Protein AF-A0A7Y3BFZ6-F1 (afdb_monomer)

Mean predicted aligned error: 4.02 Å

pLDDT: mean 92.1, std 8.97, range [53.25, 98.12]

Sequence (54 aa):
MTSLFETLRDRAQKRARYNETVAELSATTLDTRLDLDIYKDDIPRIAYKAVYGA

Radius of gyration: 14.1 Å; Cα contacts (8 Å, |Δi|>4): 21; chains: 1; bounding box: 35×18×34 Å

Solvent-accessible surface area (backbone atoms only — not comparable to full-atom values): 3134 Å² total; per-residue (Å²): 131,63,65,62,60,51,52,51,49,52,52,51,51,47,50,51,52,31,54,51,44,36,51,52,62,66,69,49,54,71,66,64,26,60,78,68,72,52,52,80,86,45,38,62,58,54,26,45,35,74,64,71,64,113

Secondary structure (DSSP, 8-state):
--HHHHHHHHHHHHHHHHHHHHHHHHHS-HHHHHHTT--GGGHHHHHHHHHH--

Foldseek 3Di:
DVVVVVVVVLVVVLVVQLVVQLVVLQPDDPVVCVVVVHDNVCSSVVSCCVRVVD

Structure (mmCIF, N/CA/C/O backbone):
data_AF-A0A7Y3BFZ6-F1
#
_entry.id   AF-A0A7Y3BFZ6-F1
#
loop_
_atom_site.group_PDB
_atom_site.id
_atom_site.type_symbol
_atom_site.label_atom_id
_atom_site.label_alt_id
_atom_site.label_comp_id
_atom_site.label_asym_id
_atom_site.label_entity_id
_atom_site.label_seq_id
_atom_site.pdbx_PDB_ins_code
_atom_site.Cartn_x
_atom_site.Cartn_y
_atom_site.Cartn_z
_atom_site.occupancy
_atom_sit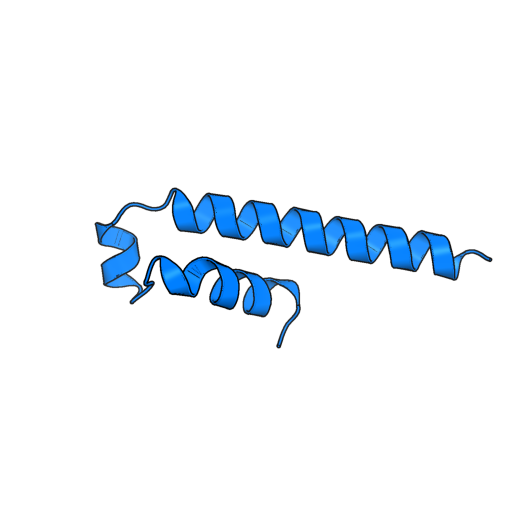e.B_iso_or_equiv
_atom_site.auth_seq_id
_atom_site.auth_comp_id
_atom_site.auth_asym_id
_atom_site.auth_atom_id
_atom_site.pdbx_PDB_model_num
ATOM 1 N N . MET A 1 1 ? -19.662 6.872 24.362 1.00 53.25 1 MET A N 1
ATOM 2 C CA . MET A 1 1 ? -18.927 7.959 23.666 1.00 53.25 1 MET A CA 1
ATOM 3 C C . MET A 1 1 ? -17.429 7.674 23.484 1.00 53.25 1 MET A C 1
ATOM 5 O O . MET A 1 1 ? -16.740 8.507 22.918 1.00 53.25 1 MET A O 1
ATOM 9 N N . THR A 1 2 ? -16.916 6.505 23.880 1.00 61.88 2 THR A N 1
ATOM 10 C CA . THR A 1 2 ? -15.537 6.050 23.606 1.00 61.88 2 THR A CA 1
ATOM 11 C C . THR A 1 2 ? -15.345 5.533 22.173 1.00 61.88 2 THR A C 1
ATOM 13 O O . THR A 1 2 ? -14.324 5.825 21.556 1.00 61.88 2 THR A O 1
ATOM 16 N N . SER A 1 3 ? -16.366 4.897 21.583 1.00 75.81 3 SER A N 1
ATOM 17 C CA . SER A 1 3 ? -16.201 4.203 20.296 1.00 75.81 3 SER A CA 1
ATOM 18 C C . SER A 1 3 ? -15.887 5.106 19.099 1.00 75.81 3 SER A C 1
ATOM 20 O O . SER A 1 3 ? -15.230 4.655 18.165 1.00 75.81 3 SER A O 1
ATOM 22 N N . LEU A 1 4 ? -16.310 6.379 19.095 1.00 82.06 4 LEU A N 1
ATOM 23 C CA . LEU A 1 4 ? -16.017 7.284 17.976 1.00 82.06 4 LEU A CA 1
ATOM 24 C C . LEU A 1 4 ? -14.532 7.667 17.947 1.00 82.06 4 LEU A C 1
ATOM 26 O O . LEU A 1 4 ? -13.907 7.602 16.893 1.00 82.06 4 LEU A O 1
ATOM 30 N N . PHE A 1 5 ? -13.958 8.023 19.099 1.00 86.50 5 PHE A N 1
ATOM 31 C CA . PHE A 1 5 ? -12.535 8.355 19.205 1.00 86.50 5 PHE A CA 1
ATOM 32 C C . PHE A 1 5 ? -11.646 7.141 18.929 1.00 86.50 5 PHE A C 1
ATOM 34 O O . PHE A 1 5 ? -10.630 7.279 18.252 1.00 86.50 5 PHE A O 1
ATOM 41 N N . GLU A 1 6 ? -12.051 5.960 19.395 1.00 86.62 6 GLU A N 1
ATOM 42 C CA . GLU A 1 6 ? -11.379 4.691 19.092 1.00 86.62 6 GLU A CA 1
ATOM 43 C C . GLU A 1 6 ? -11.424 4.396 17.587 1.00 86.62 6 GLU A C 1
ATOM 45 O O . GLU A 1 6 ? -10.384 4.206 16.965 1.00 86.62 6 GLU A O 1
ATOM 50 N N . THR A 1 7 ? -12.597 4.517 16.958 1.00 88.31 7 THR A N 1
ATOM 51 C CA . THR A 1 7 ? -12.750 4.314 15.508 1.00 88.31 7 THR A CA 1
ATOM 52 C C . THR A 1 7 ? -11.908 5.302 14.697 1.00 88.31 7 THR A C 1
ATOM 54 O O . THR A 1 7 ? -11.290 4.930 13.698 1.00 88.31 7 THR A O 1
ATOM 57 N N . LEU A 1 8 ? -11.868 6.577 15.098 1.00 91.81 8 LEU A N 1
ATOM 58 C CA . LEU A 1 8 ? -11.049 7.591 14.431 1.00 91.81 8 LEU A CA 1
ATOM 59 C C . LEU A 1 8 ? -9.554 7.301 14.591 1.00 91.81 8 LEU A C 1
ATOM 61 O O . LEU A 1 8 ? -8.811 7.407 13.613 1.00 91.81 8 LEU A O 1
ATOM 65 N N . ARG A 1 9 ? -9.121 6.895 15.790 1.00 93.81 9 ARG A N 1
ATOM 66 C CA . ARG A 1 9 ? -7.739 6.485 16.059 1.00 93.81 9 ARG A CA 1
ATOM 67 C C . ARG A 1 9 ? -7.343 5.297 15.188 1.00 93.81 9 ARG A C 1
ATOM 69 O O . ARG A 1 9 ? -6.309 5.366 14.529 1.00 93.81 9 ARG A O 1
ATOM 76 N N . ASP A 1 10 ? -8.170 4.262 15.123 1.00 92.81 10 ASP A N 1
ATOM 77 C CA . ASP A 1 10 ? -7.881 3.058 14.339 1.00 92.81 10 ASP A CA 1
ATOM 78 C C . ASP A 1 10 ? -7.779 3.372 12.844 1.00 92.81 10 ASP A C 1
ATOM 80 O O . ASP A 1 10 ? -6.878 2.897 12.148 1.00 92.81 10 ASP A O 1
ATOM 84 N N . ARG A 1 11 ? -8.667 4.234 12.334 1.00 93.75 11 ARG A N 1
ATOM 85 C CA . ARG A 1 11 ? -8.616 4.699 10.939 1.00 93.75 11 ARG A CA 1
ATOM 86 C C . ARG A 1 11 ? -7.357 5.515 10.661 1.00 93.75 11 ARG A C 1
ATOM 88 O O . ARG A 1 11 ? -6.736 5.316 9.619 1.00 93.75 11 ARG A O 1
ATOM 95 N N . ALA A 1 12 ? -6.965 6.398 11.578 1.00 96.12 12 ALA A N 1
ATOM 96 C CA . ALA A 1 12 ? -5.737 7.175 11.452 1.00 96.12 12 ALA A CA 1
ATOM 97 C C . ALA A 1 12 ? -4.496 6.269 11.453 1.00 96.12 12 ALA A C 1
ATOM 99 O O . ALA A 1 12 ? -3.624 6.430 10.602 1.00 96.12 12 ALA A O 1
ATOM 100 N N . GLN A 1 13 ? -4.451 5.266 12.333 1.00 96.25 13 GLN A N 1
ATOM 101 C CA . GLN A 1 13 ? -3.363 4.287 12.383 1.00 96.25 13 GLN A CA 1
ATOM 102 C C . GLN A 1 13 ? -3.273 3.460 11.099 1.00 96.25 13 GLN A C 1
ATOM 104 O O . GLN A 1 13 ? -2.187 3.312 10.541 1.00 96.25 13 GLN A O 1
ATOM 109 N N . LYS A 1 14 ? -4.403 2.967 10.575 1.00 95.88 14 LYS A N 1
ATOM 110 C CA . LYS A 1 14 ? -4.421 2.271 9.278 1.00 95.88 14 LYS A CA 1
ATOM 111 C C . LYS A 1 14 ? -3.957 3.183 8.144 1.00 95.88 14 LYS A C 1
ATOM 113 O O . LYS A 1 14 ? -3.204 2.752 7.276 1.00 95.88 14 LYS A O 1
ATOM 118 N N . ARG A 1 15 ? -4.349 4.460 8.150 1.00 97.12 15 ARG A N 1
ATOM 119 C CA . ARG A 1 15 ? -3.904 5.413 7.126 1.00 97.12 15 ARG A CA 1
ATOM 120 C C . ARG A 1 15 ? -2.401 5.680 7.195 1.00 97.12 15 ARG A C 1
ATOM 122 O O . ARG A 1 15 ? -1.774 5.734 6.140 1.00 97.12 15 ARG A O 1
ATOM 129 N N . ALA A 1 16 ? -1.842 5.814 8.396 1.00 97.94 16 ALA A N 1
ATOM 130 C CA . ALA A 1 16 ? -0.404 5.966 8.596 1.00 97.94 16 ALA A CA 1
ATOM 131 C C . ALA A 1 16 ? 0.359 4.752 8.049 1.00 97.94 1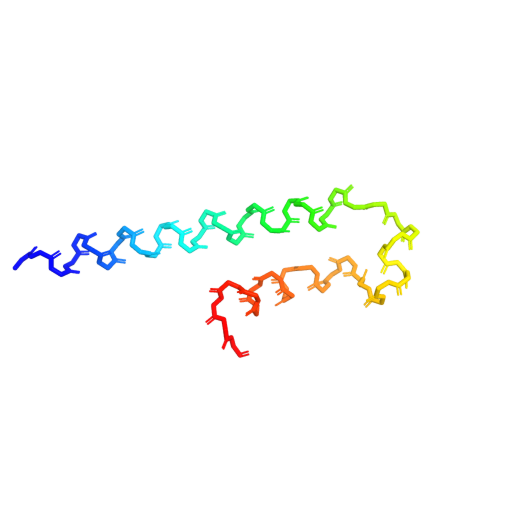6 ALA A C 1
ATOM 133 O O . ALA A 1 16 ? 1.186 4.918 7.156 1.00 97.94 16 ALA A O 1
ATOM 134 N N . ARG A 1 17 ? -0.036 3.537 8.456 1.00 97.62 17 ARG A N 1
ATOM 135 C CA . ARG A 1 17 ? 0.567 2.285 7.968 1.00 97.62 17 ARG A CA 1
ATOM 136 C C . ARG A 1 17 ? 0.501 2.153 6.451 1.00 97.62 17 ARG A C 1
ATOM 138 O O . ARG A 1 17 ? 1.482 1.796 5.824 1.00 97.62 17 ARG A O 1
ATOM 145 N N . TYR A 1 18 ? -0.638 2.488 5.843 1.00 98.00 18 TYR A N 1
ATOM 146 C CA . TYR A 1 18 ? -0.765 2.479 4.384 1.00 98.00 18 TYR A CA 1
ATOM 147 C C . TYR A 1 18 ? 0.252 3.407 3.711 1.00 98.00 18 TYR A C 1
ATOM 149 O O . TYR A 1 18 ? 0.889 3.013 2.737 1.00 98.00 18 TYR A O 1
ATOM 157 N N . ASN A 1 19 ? 0.403 4.636 4.213 1.00 98.12 19 ASN A N 1
ATOM 158 C CA . ASN A 1 19 ? 1.342 5.594 3.637 1.00 98.12 19 ASN A CA 1
ATOM 159 C C . ASN A 1 19 ? 2.793 5.119 3.803 1.00 9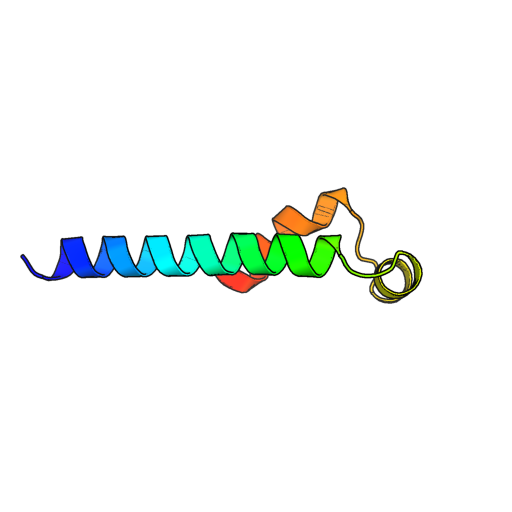8.12 19 ASN A C 1
ATOM 161 O O . ASN A 1 19 ? 3.565 5.240 2.858 1.00 98.12 19 ASN A O 1
ATOM 165 N N . GLU A 1 20 ? 3.136 4.556 4.966 1.00 97.88 20 GLU A N 1
ATOM 166 C CA . GLU A 1 20 ? 4.446 3.950 5.237 1.00 97.88 20 GLU A CA 1
ATOM 167 C C . GLU A 1 20 ? 4.734 2.809 4.253 1.00 97.88 20 GLU A C 1
ATOM 169 O O . GLU A 1 20 ? 5.740 2.853 3.549 1.00 97.88 20 GLU A O 1
ATOM 174 N N . THR A 1 21 ? 3.803 1.862 4.092 1.00 96.81 21 THR A N 1
ATOM 175 C CA . THR A 1 21 ? 3.952 0.740 3.153 1.00 96.81 21 THR A CA 1
ATOM 176 C C . THR A 1 21 ? 4.119 1.210 1.706 1.00 96.81 21 THR A C 1
ATOM 178 O O . THR A 1 21 ? 4.952 0.678 0.977 1.00 96.81 21 THR A O 1
ATOM 181 N N . VAL A 1 22 ? 3.367 2.226 1.265 1.00 97.75 22 VAL A N 1
ATOM 182 C CA . VAL A 1 22 ? 3.552 2.800 -0.080 1.00 97.75 22 VAL A CA 1
ATOM 183 C C . VAL A 1 22 ? 4.945 3.409 -0.230 1.00 97.75 22 VAL A C 1
ATOM 185 O O . VAL A 1 22 ? 5.572 3.219 -1.273 1.00 97.75 22 VAL A O 1
ATOM 188 N N . ALA A 1 23 ? 5.431 4.131 0.782 1.00 97.56 23 AL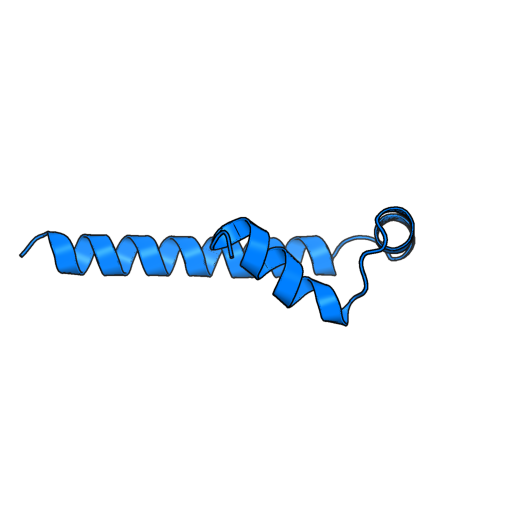A A N 1
ATOM 189 C CA . ALA A 1 23 ? 6.754 4.749 0.754 1.00 97.56 23 ALA A CA 1
ATOM 190 C C . ALA A 1 23 ? 7.867 3.694 0.684 1.00 97.56 23 ALA A C 1
ATOM 192 O O . ALA A 1 23 ? 8.749 3.805 -0.164 1.00 97.56 23 ALA A O 1
ATOM 193 N N . GLU A 1 24 ? 7.792 2.650 1.510 1.00 95.75 24 GLU A N 1
ATOM 194 C CA . GLU A 1 24 ? 8.761 1.548 1.536 1.00 95.75 24 GLU A CA 1
ATOM 195 C C . GLU A 1 24 ? 8.805 0.787 0.205 1.00 95.75 24 GLU A C 1
ATOM 197 O O . GLU A 1 24 ? 9.871 0.627 -0.396 1.00 95.75 24 GLU A O 1
ATOM 202 N N . LEU A 1 25 ? 7.642 0.389 -0.318 1.00 95.19 25 LEU A N 1
AT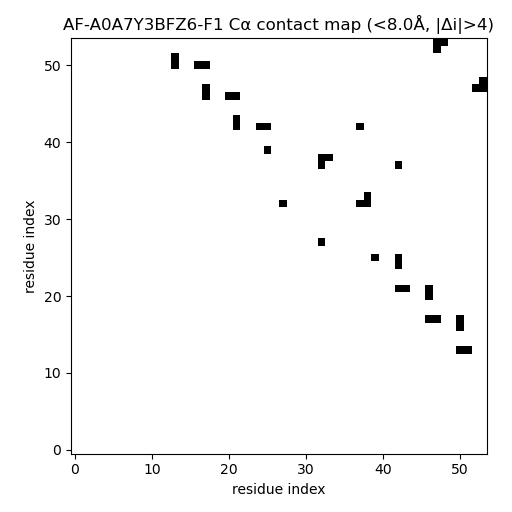OM 203 C CA . LEU A 1 25 ? 7.554 -0.298 -1.610 1.00 95.19 25 LEU A CA 1
ATOM 204 C C . LEU A 1 25 ? 8.042 0.591 -2.763 1.00 95.19 25 LEU A C 1
ATOM 206 O O . LEU A 1 25 ? 8.663 0.106 -3.707 1.00 95.19 25 LEU A O 1
ATOM 210 N N . SER A 1 26 ? 7.800 1.902 -2.686 1.00 94.50 26 SER A N 1
ATOM 211 C CA . SER A 1 26 ? 8.272 2.860 -3.695 1.00 94.50 26 SER A CA 1
ATOM 212 C C . SER A 1 26 ? 9.777 3.115 -3.621 1.00 94.50 26 SER A C 1
ATOM 214 O O . SER A 1 26 ? 10.382 3.414 -4.648 1.00 94.50 26 SER A O 1
ATOM 216 N N . ALA A 1 27 ? 10.368 3.010 -2.429 1.00 95.75 27 ALA A N 1
ATOM 217 C CA . ALA A 1 27 ? 11.802 3.168 -2.194 1.00 95.75 27 ALA A CA 1
ATOM 218 C C . ALA A 1 27 ? 12.610 1.898 -2.512 1.00 95.75 27 ALA A C 1
ATOM 220 O O . ALA A 1 27 ? 13.836 1.956 -2.605 1.00 95.75 27 ALA A O 1
ATOM 221 N N . THR A 1 28 ? 11.937 0.759 -2.690 1.00 93.81 28 THR A N 1
ATOM 222 C CA . THR A 1 28 ? 12.569 -0.507 -3.075 1.00 93.81 28 THR A CA 1
ATOM 223 C C . THR A 1 28 ? 13.224 -0.384 -4.455 1.00 93.81 28 THR A C 1
ATOM 225 O O . THR A 1 28 ? 12.700 0.284 -5.353 1.00 93.81 28 THR A O 1
ATOM 228 N N . THR A 1 29 ? 14.378 -1.031 -4.637 1.00 95.12 29 THR A N 1
ATOM 229 C CA . THR A 1 29 ? 15.108 -1.007 -5.911 1.00 95.12 29 THR A CA 1
ATOM 230 C C . THR A 1 29 ? 14.262 -1.602 -7.037 1.00 95.12 29 THR A C 1
ATOM 232 O O . THR A 1 29 ? 13.390 -2.446 -6.819 1.00 95.12 29 THR A O 1
ATOM 235 N N . LEU A 1 30 ? 14.519 -1.152 -8.270 1.00 92.69 30 LEU A N 1
ATOM 236 C CA . LEU A 1 30 ? 13.822 -1.684 -9.442 1.00 92.69 30 LEU A CA 1
ATOM 237 C C . LEU A 1 30 ? 14.030 -3.197 -9.577 1.00 92.69 30 LEU A C 1
ATOM 239 O O . LEU A 1 30 ? 13.075 -3.901 -9.867 1.00 92.69 30 LEU A O 1
ATOM 243 N N . ASP A 1 31 ? 15.248 -3.668 -9.322 1.00 95.44 31 ASP A N 1
ATOM 244 C CA . ASP A 1 31 ? 15.633 -5.079 -9.390 1.00 95.44 31 ASP A CA 1
ATOM 245 C C . ASP A 1 31 ? 14.775 -5.949 -8.459 1.00 95.44 31 ASP A C 1
ATOM 247 O O . ASP A 1 31 ? 14.014 -6.791 -8.922 1.00 95.44 31 ASP A O 1
ATOM 251 N N . THR A 1 32 ? 14.739 -5.621 -7.162 1.00 94.50 32 THR A N 1
ATOM 252 C CA . THR A 1 32 ? 13.899 -6.326 -6.181 1.00 94.50 32 THR A CA 1
ATOM 253 C C . THR A 1 32 ? 12.413 -6.250 -6.524 1.00 94.50 32 THR A C 1
ATOM 255 O O . THR A 1 32 ? 11.661 -7.193 -6.289 1.00 94.50 32 THR A O 1
ATOM 258 N N . ARG A 1 33 ? 11.954 -5.129 -7.087 1.00 93.62 33 ARG A N 1
ATOM 259 C CA . ARG A 1 33 ? 10.568 -5.013 -7.539 1.00 93.62 33 ARG A CA 1
ATOM 260 C C . ARG A 1 33 ? 10.261 -5.926 -8.721 1.00 93.62 33 ARG A C 1
ATOM 262 O O . ARG A 1 33 ? 9.166 -6.466 -8.756 1.00 93.62 33 ARG A O 1
ATOM 269 N N . LEU A 1 34 ? 11.182 -6.093 -9.665 1.00 92.38 34 LEU A N 1
ATOM 270 C CA . LEU A 1 34 ? 11.007 -7.017 -10.785 1.00 92.38 34 LEU A CA 1
ATOM 271 C C . LEU A 1 34 ? 11.035 -8.472 -10.308 1.00 92.38 34 LEU A C 1
ATOM 273 O O . LEU A 1 34 ? 10.180 -9.247 -10.726 1.00 92.38 34 LEU A O 1
ATOM 277 N N . ASP A 1 35 ? 11.925 -8.810 -9.373 1.00 95.50 35 ASP A N 1
ATOM 278 C CA . ASP A 1 35 ? 11.998 -10.150 -8.773 1.00 95.50 35 ASP A CA 1
ATOM 279 C C . ASP A 1 35 ? 10.695 -10.558 -8.072 1.00 95.50 35 ASP A C 1
ATOM 281 O O . ASP A 1 35 ? 10.295 -11.72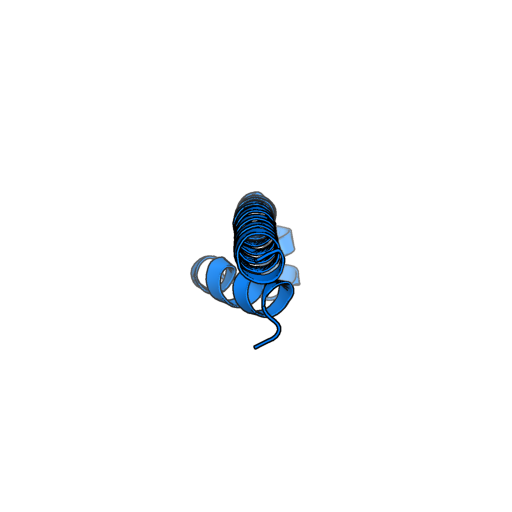2 -8.099 1.00 95.50 35 ASP A O 1
ATOM 285 N N . LEU A 1 36 ? 10.022 -9.595 -7.440 1.00 91.69 36 LEU A N 1
ATOM 286 C CA . LEU A 1 36 ? 8.756 -9.801 -6.736 1.00 91.69 36 LEU A CA 1
ATOM 287 C C . LEU A 1 36 ? 7.515 -9.594 -7.624 1.00 91.69 36 LEU A C 1
ATOM 289 O O . LEU A 1 36 ? 6.399 -9.656 -7.108 1.00 91.69 36 LEU A O 1
ATOM 293 N N . ASP A 1 37 ? 7.693 -9.320 -8.922 1.00 92.44 37 ASP A N 1
ATOM 294 C CA . ASP A 1 37 ? 6.622 -8.959 -9.867 1.00 92.44 37 ASP A CA 1
ATOM 295 C C . ASP A 1 37 ? 5.761 -7.765 -9.379 1.00 92.44 37 ASP A C 1
ATOM 297 O O . ASP A 1 37 ? 4.536 -7.724 -9.498 1.00 92.44 37 ASP A O 1
ATOM 301 N N . ILE A 1 38 ? 6.417 -6.763 -8.778 1.00 93.06 38 ILE A N 1
ATOM 302 C CA . ILE A 1 38 ? 5.811 -5.535 -8.244 1.00 93.06 38 ILE A CA 1
ATOM 303 C C . ILE A 1 38 ? 5.982 -4.373 -9.231 1.00 93.06 38 ILE A C 1
ATOM 305 O O . ILE A 1 38 ? 6.991 -3.646 -9.265 1.00 93.06 38 ILE A O 1
ATOM 309 N N . TYR A 1 39 ? 4.917 -4.107 -9.984 1.00 93.81 39 TYR A N 1
ATOM 310 C CA . TYR A 1 39 ? 4.807 -2.915 -10.823 1.00 93.81 39 TYR A CA 1
ATOM 311 C C . TYR A 1 39 ? 4.587 -1.657 -9.979 1.00 93.81 39 TYR A C 1
ATOM 313 O O . TYR A 1 39 ? 3.915 -1.674 -8.949 1.00 93.81 39 TYR A O 1
ATOM 321 N N . LYS A 1 40 ? 5.149 -0.525 -10.425 1.00 91.69 40 LYS A N 1
ATOM 322 C CA . LYS A 1 40 ? 5.097 0.743 -9.671 1.00 91.69 40 LYS A CA 1
ATOM 323 C C . LYS A 1 40 ? 3.654 1.183 -9.434 1.00 91.69 40 LYS A C 1
ATOM 325 O O . LYS A 1 40 ? 3.315 1.631 -8.344 1.00 91.69 40 LYS A O 1
ATOM 330 N N . ASP A 1 41 ? 2.823 1.006 -10.452 1.00 93.69 41 ASP A N 1
ATOM 331 C CA . ASP A 1 41 ? 1.422 1.417 -10.440 1.00 93.69 41 ASP A CA 1
ATOM 332 C C . ASP A 1 41 ? 0.555 0.503 -9.559 1.00 93.69 41 ASP A C 1
ATOM 334 O O . ASP A 1 41 ? -0.518 0.905 -9.115 1.00 93.69 41 ASP A O 1
ATOM 338 N N . ASP A 1 42 ? 1.051 -0.693 -9.226 1.00 95.19 42 ASP A N 1
ATOM 339 C CA . ASP A 1 42 ? 0.389 -1.639 -8.330 1.00 95.19 42 ASP A CA 1
ATOM 340 C C . ASP A 1 42 ? 0.712 -1.415 -6.853 1.00 95.19 42 ASP A C 1
ATOM 342 O O . ASP A 1 42 ? -0.019 -1.904 -5.988 1.00 95.19 42 ASP A O 1
ATOM 346 N N . ILE A 1 43 ? 1.758 -0.647 -6.533 1.00 96.50 43 ILE A N 1
ATOM 347 C CA . ILE A 1 43 ? 2.174 -0.374 -5.150 1.00 96.50 43 ILE A CA 1
ATOM 348 C C . ILE A 1 43 ? 1.004 0.119 -4.276 1.00 96.50 43 ILE A C 1
ATOM 350 O O . ILE A 1 43 ? 0.809 -0.4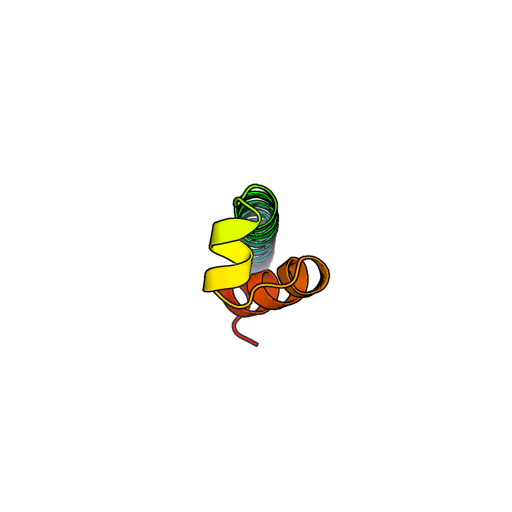44 -3.195 1.00 96.50 43 ILE A O 1
ATOM 354 N N . PRO A 1 44 ? 0.171 1.094 -4.707 1.00 96.81 44 PRO A N 1
ATOM 355 C CA . PRO A 1 44 ? -0.985 1.529 -3.921 1.00 96.81 44 PRO A CA 1
ATOM 356 C C . PRO A 1 44 ? -1.979 0.395 -3.646 1.00 96.81 44 PRO A C 1
ATOM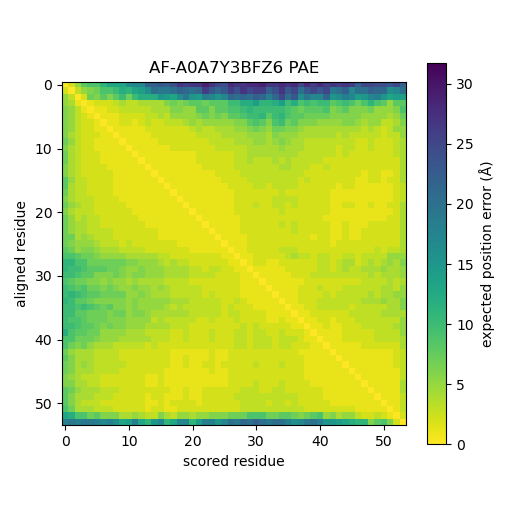 358 O O . PRO A 1 44 ? -2.500 0.275 -2.538 1.00 96.81 44 PRO A O 1
ATOM 361 N N . ARG A 1 45 ? -2.224 -0.467 -4.637 1.00 96.69 45 ARG A N 1
ATOM 362 C CA . ARG A 1 45 ? -3.156 -1.597 -4.537 1.00 96.69 45 ARG A CA 1
ATOM 363 C C . ARG A 1 45 ? -2.632 -2.672 -3.584 1.00 96.69 45 ARG A C 1
ATOM 365 O O . ARG A 1 45 ? -3.386 -3.160 -2.743 1.00 96.69 45 ARG A O 1
ATOM 372 N N . ILE A 1 46 ? -1.347 -3.007 -3.680 1.00 95.62 46 ILE A N 1
ATOM 373 C CA . ILE A 1 46 ? -0.676 -3.973 -2.800 1.00 95.62 46 ILE A CA 1
ATOM 374 C C . ILE A 1 46 ? -0.678 -3.461 -1.356 1.00 95.62 46 ILE A C 1
ATOM 376 O O . ILE A 1 46 ? -1.114 -4.176 -0.453 1.00 95.62 46 ILE A O 1
ATOM 380 N N . ALA A 1 47 ? -0.282 -2.203 -1.140 1.00 96.56 47 ALA A N 1
ATOM 381 C CA . ALA A 1 47 ? -0.296 -1.576 0.180 1.00 96.56 47 ALA A CA 1
ATOM 382 C C . ALA A 1 47 ? -1.712 -1.522 0.776 1.00 96.56 47 ALA A C 1
ATOM 384 O O . ALA A 1 47 ? -1.906 -1.784 1.965 1.00 96.56 47 ALA A O 1
ATOM 385 N N . TYR A 1 48 ? -2.726 -1.235 -0.047 1.00 97.06 48 TYR A N 1
ATOM 386 C CA . TYR A 1 48 ? -4.119 -1.252 0.392 1.00 97.06 48 TYR A CA 1
ATOM 387 C C . TYR A 1 48 ? -4.540 -2.644 0.870 1.00 97.06 48 TYR A C 1
ATOM 389 O O . TYR A 1 48 ? -5.083 -2.773 1.968 1.00 97.06 48 TYR A O 1
ATOM 397 N N . LYS A 1 49 ? -4.244 -3.688 0.086 1.00 96.62 49 LYS A N 1
ATOM 398 C CA . LYS A 1 49 ? -4.560 -5.074 0.447 1.00 96.62 49 LYS A CA 1
ATOM 399 C C . LYS A 1 49 ? -3.852 -5.503 1.734 1.00 96.62 49 LYS A C 1
ATOM 401 O O . LYS A 1 49 ? -4.487 -6.100 2.595 1.00 96.62 49 LYS A O 1
ATOM 406 N N . ALA A 1 50 ? -2.580 -5.143 1.902 1.00 95.38 50 ALA A N 1
ATOM 407 C CA . ALA A 1 50 ? -1.805 -5.477 3.095 1.00 95.38 50 ALA A CA 1
ATOM 408 C C . ALA A 1 50 ? -2.366 -4.839 4.382 1.00 95.38 50 ALA A C 1
ATOM 410 O O . ALA A 1 50 ? -2.379 -5.476 5.432 1.00 95.38 50 ALA A O 1
ATOM 411 N N . VAL A 1 51 ? -2.849 -3.592 4.315 1.00 96.12 51 VAL A N 1
ATOM 412 C CA . VAL A 1 51 ? -3.294 -2.839 5.504 1.00 96.12 51 VAL A CA 1
ATOM 413 C C . VAL A 1 51 ? -4.782 -3.006 5.804 1.00 96.12 51 VAL A C 1
ATOM 415 O O . VAL A 1 51 ? -5.180 -3.058 6.972 1.00 96.12 51 VAL A O 1
ATOM 418 N N . TYR A 1 52 ? -5.618 -3.049 4.769 1.00 94.19 52 TYR A N 1
ATOM 419 C CA . TYR A 1 52 ? -7.074 -3.095 4.911 1.00 94.19 52 TYR A CA 1
ATOM 420 C C . TYR A 1 52 ? -7.661 -4.491 4.693 1.00 94.19 52 TYR A C 1
ATOM 422 O O . TYR A 1 52 ? -8.805 -4.702 5.085 1.00 94.19 52 TYR A O 1
ATOM 430 N N . GLY A 1 53 ? -6.886 -5.439 4.152 1.00 89.75 53 GLY A N 1
ATOM 431 C CA . GLY A 1 53 ? -7.286 -6.843 4.027 1.00 89.75 53 GLY A CA 1
ATOM 432 C C . GLY A 1 53 ? -8.374 -7.107 2.987 1.00 89.75 53 GLY A C 1
ATOM 433 O O . GLY A 1 53 ? -9.187 -7.995 3.212 1.00 89.75 53 GLY A O 1
ATOM 434 N N . ALA A 1 54 ? -8.420 -6.320 1.904 1.00 62.59 54 ALA A N 1
ATOM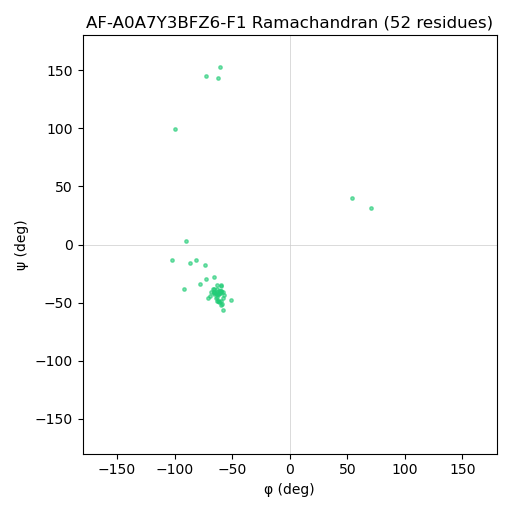 435 C CA . ALA A 1 54 ? -9.365 -6.526 0.801 1.00 62.59 54 ALA A CA 1
ATOM 436 C C . ALA A 1 54 ? -9.304 -7.946 0.211 1.00 62.59 54 ALA A C 1
ATOM 438 O O . ALA A 1 54 ? -8.173 -8.458 0.001 1.00 62.59 54 ALA A O 1
#